Protein AF-A0A972EIT9-F1 (afdb_monomer)

Structure (mmCIF, N/CA/C/O backbone):
data_AF-A0A972EIT9-F1
#
_entry.id   AF-A0A972EIT9-F1
#
loop_
_atom_site.group_PDB
_atom_site.id
_atom_site.type_symbol
_atom_site.label_atom_id
_atom_site.label_alt_id
_atom_site.label_comp_id
_atom_site.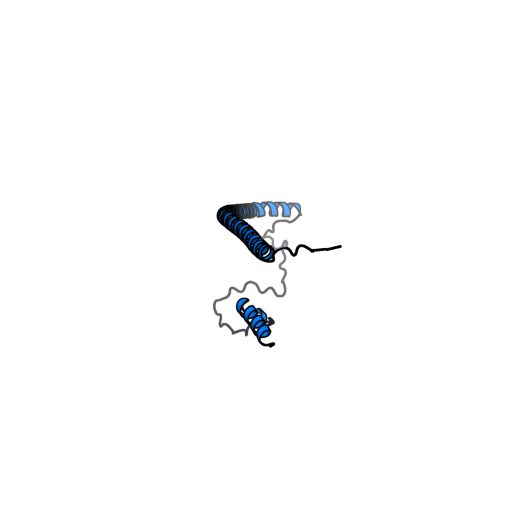label_asym_id
_atom_site.label_entity_id
_atom_site.label_seq_id
_atom_site.pdbx_PDB_ins_code
_atom_site.Cartn_x
_atom_site.Cartn_y
_atom_site.Cartn_z
_atom_site.occupancy
_atom_site.B_iso_or_equiv
_atom_site.auth_seq_id
_atom_site.auth_comp_id
_atom_site.auth_asym_id
_atom_site.auth_atom_id
_atom_site.pdbx_PDB_model_num
ATOM 1 N N . MET A 1 1 ? 28.743 28.754 -81.750 1.00 39.69 1 MET A N 1
ATOM 2 C CA . MET A 1 1 ? 28.745 28.932 -80.282 1.00 39.69 1 MET A CA 1
ATOM 3 C C . MET A 1 1 ? 28.535 27.562 -79.671 1.00 39.69 1 MET A C 1
ATOM 5 O O . MET A 1 1 ? 27.414 27.074 -79.658 1.00 39.69 1 MET A O 1
ATOM 9 N N . GLU A 1 2 ? 29.623 26.888 -79.308 1.00 45.03 2 GLU A N 1
ATOM 10 C CA . GLU A 1 2 ? 29.575 25.500 -78.841 1.00 45.03 2 GLU A CA 1
ATOM 11 C C . GLU A 1 2 ? 29.218 25.462 -77.353 1.00 45.03 2 GLU A C 1
ATOM 13 O O . GLU A 1 2 ? 29.936 26.012 -76.521 1.00 45.03 2 GLU A O 1
ATOM 18 N N . GLN A 1 3 ? 28.096 24.828 -77.013 1.00 56.09 3 GLN A N 1
ATOM 19 C CA . GLN A 1 3 ? 27.722 24.529 -75.633 1.00 56.09 3 GLN A CA 1
ATOM 20 C C . GLN A 1 3 ? 27.955 23.040 -75.375 1.00 56.09 3 GLN A C 1
ATOM 22 O O . GLN A 1 3 ? 27.037 22.225 -75.456 1.00 56.09 3 GLN A O 1
ATOM 27 N N . TYR A 1 4 ? 29.191 22.668 -75.042 1.00 54.62 4 TYR A N 1
ATOM 28 C CA . TYR A 1 4 ? 29.439 21.368 -74.424 1.00 54.62 4 TYR A CA 1
ATOM 29 C C . TYR A 1 4 ? 28.961 21.429 -72.975 1.00 54.62 4 TYR A C 1
ATOM 31 O O . TYR A 1 4 ? 29.676 21.852 -72.067 1.00 54.62 4 TYR A O 1
ATOM 39 N N . ALA A 1 5 ? 27.715 21.018 -72.755 1.00 56.94 5 ALA A N 1
ATOM 40 C CA . ALA A 1 5 ? 27.206 20.748 -71.424 1.00 56.94 5 ALA A CA 1
ATOM 41 C C . ALA A 1 5 ? 27.994 19.563 -70.843 1.00 56.94 5 ALA A C 1
ATOM 43 O O . ALA A 1 5 ? 27.779 18.409 -71.218 1.00 56.94 5 ALA A O 1
ATOM 44 N N . PHE A 1 6 ? 28.942 19.855 -69.948 1.00 51.97 6 PHE A N 1
ATOM 45 C CA . PHE A 1 6 ? 29.727 18.859 -69.224 1.00 51.97 6 PHE A CA 1
ATOM 46 C C . PHE A 1 6 ? 28.798 17.882 -68.492 1.00 51.97 6 PHE A C 1
ATOM 48 O O . PHE A 1 6 ? 28.271 18.149 -67.409 1.00 51.97 6 PHE A O 1
ATOM 55 N N . ARG A 1 7 ? 28.593 16.715 -69.103 1.00 59.22 7 ARG A N 1
ATOM 56 C CA . ARG A 1 7 ? 27.823 15.607 -68.546 1.00 59.22 7 ARG A CA 1
ATOM 57 C C . ARG A 1 7 ? 28.648 15.002 -67.411 1.00 59.22 7 ARG A C 1
ATOM 59 O O . ARG A 1 7 ? 29.583 14.242 -67.640 1.00 59.22 7 ARG A O 1
ATOM 66 N N . GLN A 1 8 ? 28.345 15.396 -66.175 1.00 59.56 8 GLN A N 1
ATOM 67 C CA . GLN A 1 8 ? 29.017 14.884 -64.980 1.00 59.56 8 GLN A CA 1
ATOM 68 C C . GLN A 1 8 ? 28.995 13.347 -64.966 1.00 59.56 8 GLN A C 1
ATOM 70 O O . GLN A 1 8 ? 27.946 12.727 -65.156 1.00 59.56 8 GLN A O 1
ATOM 75 N N . ALA A 1 9 ? 30.162 12.740 -64.744 1.00 68.31 9 ALA A N 1
ATOM 76 C CA . ALA A 1 9 ? 30.352 11.303 -64.864 1.00 68.31 9 ALA A CA 1
ATOM 77 C C . ALA A 1 9 ? 29.437 10.517 -63.888 1.00 68.31 9 ALA A C 1
ATOM 79 O O . ALA A 1 9 ? 29.440 10.790 -62.681 1.00 68.31 9 ALA A O 1
ATOM 80 N N . PRO A 1 10 ? 28.655 9.532 -64.374 1.00 71.12 10 PRO A N 1
ATOM 81 C CA . PRO A 1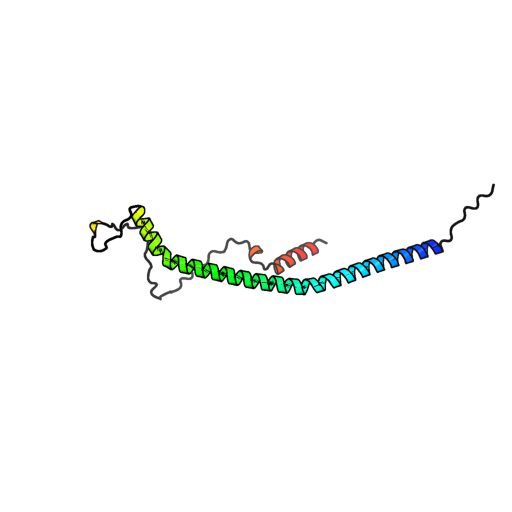 10 ? 27.587 8.880 -63.606 1.00 71.12 10 PRO A CA 1
ATOM 82 C C . PRO A 1 10 ? 28.082 8.083 -62.387 1.00 71.12 10 PRO A C 1
ATOM 84 O O . PRO A 1 10 ? 27.319 7.882 -61.440 1.00 71.12 10 PRO A O 1
ATOM 87 N N . TRP A 1 11 ? 29.361 7.694 -62.355 1.00 74.81 11 TRP A N 1
ATOM 88 C CA . TRP A 1 11 ? 29.966 6.941 -61.249 1.00 74.81 11 TRP A CA 1
ATOM 89 C C . TRP A 1 11 ? 29.956 7.710 -59.915 1.00 74.81 11 TRP A C 1
ATOM 91 O O . TRP A 1 11 ? 29.786 7.110 -58.855 1.00 74.81 11 TRP A O 1
ATOM 101 N N . ARG A 1 12 ? 30.019 9.051 -59.946 1.00 79.19 12 ARG A N 1
ATOM 102 C CA . ARG A 1 12 ? 29.957 9.886 -58.731 1.00 79.19 12 ARG A CA 1
ATOM 103 C C . ARG A 1 12 ? 28.591 9.822 -58.042 1.00 79.19 12 ARG A C 1
ATOM 105 O O . ARG A 1 12 ? 28.520 9.890 -56.816 1.00 79.19 12 ARG A O 1
ATOM 112 N N . LYS A 1 13 ? 27.504 9.663 -58.810 1.00 76.31 13 LYS A N 1
ATOM 113 C CA . LYS A 1 13 ? 26.143 9.538 -58.256 1.00 76.31 13 LYS A CA 1
ATOM 114 C C . LYS A 1 13 ? 25.960 8.216 -57.512 1.00 76.31 13 LYS A C 1
ATOM 116 O O . LYS A 1 13 ? 25.322 8.198 -56.463 1.00 76.31 13 LYS A O 1
ATOM 121 N N . GLN A 1 14 ? 26.546 7.136 -58.027 1.00 79.50 14 GLN A N 1
ATOM 122 C CA . GLN A 1 14 ? 26.507 5.825 -57.378 1.00 79.50 14 GLN A CA 1
ATOM 123 C C . GLN A 1 14 ? 27.315 5.836 -56.073 1.00 79.50 14 GLN A C 1
ATOM 125 O O . GLN A 1 14 ? 26.790 5.444 -55.031 1.00 79.50 14 GLN A O 1
ATOM 130 N N . LEU A 1 15 ? 28.527 6.406 -56.093 1.00 84.00 15 LEU A N 1
ATOM 131 C CA . LEU A 1 15 ? 29.360 6.552 -54.894 1.00 84.00 15 LEU A CA 1
ATOM 132 C C . LEU A 1 15 ? 28.675 7.390 -53.803 1.00 84.00 15 LEU A C 1
ATOM 134 O O . LEU A 1 15 ? 28.659 7.001 -52.637 1.00 84.00 15 LEU A O 1
ATOM 138 N N . LYS A 1 16 ? 28.047 8.515 -54.180 1.00 83.94 16 LYS A N 1
ATOM 139 C CA . LYS A 1 16 ? 27.324 9.382 -53.235 1.00 83.94 16 LYS A CA 1
ATOM 140 C C . LYS A 1 16 ? 26.165 8.646 -52.554 1.00 83.94 16 LYS A C 1
ATOM 142 O O . LYS A 1 16 ? 25.908 8.879 -51.377 1.00 83.94 16 LYS A O 1
ATOM 147 N N . ARG A 1 17 ? 25.483 7.744 -53.269 1.00 86.88 17 ARG A N 1
ATOM 148 C CA . ARG A 1 17 ? 24.374 6.949 -52.721 1.00 86.88 17 ARG A CA 1
ATOM 149 C C . ARG A 1 17 ? 24.857 5.921 -51.700 1.00 86.88 17 ARG A C 1
ATOM 151 O O . ARG A 1 17 ? 24.256 5.817 -50.637 1.00 86.88 17 ARG A O 1
ATOM 158 N N . ILE A 1 18 ? 25.951 5.222 -52.005 1.00 90.56 18 ILE A N 1
ATOM 159 C CA . ILE A 1 18 ? 26.584 4.256 -51.093 1.00 90.56 18 ILE A CA 1
ATOM 160 C C . ILE A 1 18 ? 27.069 4.967 -49.828 1.00 90.56 18 ILE A C 1
ATOM 162 O O . ILE A 1 18 ? 26.782 4.520 -48.722 1.00 90.56 18 ILE A O 1
ATOM 166 N N . MET A 1 19 ? 27.731 6.115 -49.981 1.00 90.62 19 MET A N 1
ATOM 167 C CA . MET A 1 19 ? 28.239 6.882 -48.845 1.00 90.62 19 MET A CA 1
ATOM 168 C C . MET A 1 19 ? 27.107 7.397 -47.949 1.00 90.62 19 MET A C 1
ATOM 170 O O . MET A 1 19 ? 27.192 7.292 -46.730 1.00 90.62 19 MET A O 1
ATOM 174 N N . ASN A 1 20 ? 26.011 7.880 -48.542 1.00 92.50 20 ASN A N 1
ATOM 175 C CA . ASN A 1 20 ? 24.841 8.309 -47.778 1.00 92.50 20 ASN A CA 1
ATOM 176 C C . ASN A 1 20 ? 24.184 7.143 -47.022 1.00 92.50 20 ASN A C 1
ATOM 178 O O . ASN A 1 20 ? 23.815 7.290 -45.861 1.00 92.50 20 ASN A O 1
ATOM 182 N N . PHE A 1 21 ? 24.071 5.974 -47.659 1.00 94.69 21 PHE A N 1
ATOM 183 C CA . PHE A 1 21 ? 23.542 4.775 -47.011 1.00 94.69 21 PHE A CA 1
ATOM 184 C C . PHE A 1 21 ? 24.407 4.342 -45.819 1.00 94.69 21 PHE A C 1
ATOM 186 O O . PHE A 1 21 ? 23.875 4.059 -44.749 1.00 94.69 21 PHE A O 1
ATOM 193 N N . LEU A 1 22 ? 25.734 4.365 -45.976 1.00 94.56 22 LEU A N 1
ATOM 194 C CA . LEU A 1 22 ? 26.674 4.007 -44.913 1.00 94.56 22 LEU A CA 1
ATOM 195 C C . LEU A 1 22 ? 26.567 4.951 -43.704 1.00 94.56 22 LEU A C 1
ATOM 197 O O . LEU A 1 22 ? 26.587 4.495 -42.563 1.00 94.56 22 LEU A O 1
ATOM 201 N N . ILE A 1 23 ? 26.411 6.256 -43.947 1.00 95.69 23 ILE A N 1
ATOM 202 C CA . ILE A 1 23 ? 26.241 7.257 -42.884 1.00 95.69 23 ILE A CA 1
A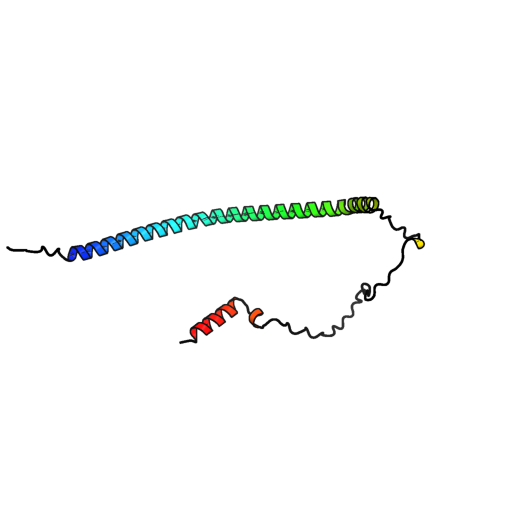TOM 203 C C . ILE A 1 23 ? 24.951 6.998 -42.100 1.00 95.69 23 ILE A C 1
ATOM 205 O O . ILE A 1 23 ? 24.985 6.936 -40.874 1.00 95.69 23 ILE A O 1
ATOM 209 N N . ILE A 1 24 ? 23.827 6.800 -42.796 1.00 96.56 24 ILE A N 1
ATOM 210 C CA . ILE A 1 24 ? 22.531 6.530 -42.156 1.00 96.56 24 ILE A CA 1
ATOM 211 C C . ILE A 1 24 ? 22.603 5.251 -41.316 1.00 96.56 24 ILE A C 1
ATOM 213 O O . ILE A 1 24 ? 22.145 5.236 -40.173 1.00 96.56 24 ILE A O 1
ATOM 217 N N . LEU A 1 25 ? 23.224 4.201 -41.858 1.00 96.56 25 LEU A N 1
ATOM 218 C CA . LEU A 1 25 ? 23.402 2.939 -41.151 1.00 96.56 25 LEU A CA 1
ATOM 219 C C . LEU A 1 25 ? 24.231 3.128 -39.873 1.00 96.56 25 LEU A C 1
ATOM 221 O O . LEU A 1 25 ? 23.809 2.687 -38.807 1.00 96.56 25 LEU A O 1
ATOM 225 N N . SER A 1 26 ? 25.357 3.839 -39.961 1.00 95.94 26 SER A N 1
ATOM 226 C CA . SER A 1 26 ? 26.226 4.115 -38.811 1.00 95.94 26 SER A CA 1
ATOM 227 C C . SER A 1 26 ? 25.506 4.912 -37.716 1.00 95.94 26 SER A C 1
ATOM 229 O O . SER A 1 26 ? 25.564 4.550 -36.542 1.00 95.94 26 SER A O 1
ATOM 231 N N . ILE A 1 27 ? 24.737 5.939 -38.097 1.00 96.94 27 ILE A N 1
ATOM 232 C CA . ILE A 1 27 ? 23.927 6.725 -37.154 1.00 96.94 27 ILE A CA 1
ATOM 233 C C . ILE A 1 27 ? 22.881 5.835 -36.471 1.00 96.94 27 ILE A C 1
ATOM 235 O O . ILE A 1 27 ? 22.753 5.874 -35.249 1.00 96.94 27 ILE A O 1
ATOM 239 N N . SER A 1 28 ? 22.167 4.995 -37.230 1.00 95.56 28 SER A N 1
ATOM 240 C CA . SER A 1 28 ? 21.170 4.078 -36.660 1.00 95.56 28 SER A CA 1
ATOM 241 C C . SER A 1 28 ? 21.788 3.073 -35.684 1.00 95.56 28 SER A C 1
ATOM 243 O O . SER A 1 28 ? 21.246 2.867 -34.602 1.00 95.56 28 SER A O 1
ATOM 245 N N . ALA A 1 29 ? 22.963 2.525 -36.010 1.00 94.69 29 ALA A N 1
ATOM 246 C CA . ALA A 1 29 ? 23.699 1.622 -35.134 1.00 94.69 29 ALA A CA 1
ATOM 247 C C . ALA A 1 29 ? 24.143 2.323 -33.841 1.00 94.69 29 ALA A C 1
ATOM 249 O O . ALA A 1 29 ? 24.003 1.750 -32.762 1.00 94.69 29 ALA A O 1
ATOM 250 N N . GLY A 1 30 ? 24.607 3.574 -33.928 1.00 95.31 30 GLY A N 1
ATOM 251 C CA . GLY A 1 30 ? 24.936 4.391 -32.758 1.00 95.31 30 GLY A CA 1
ATOM 252 C C . GLY A 1 30 ? 23.727 4.629 -31.851 1.00 95.31 30 GLY A C 1
ATOM 253 O O . GLY A 1 30 ? 23.825 4.451 -30.638 1.00 95.31 30 GLY A O 1
ATOM 254 N N . ILE A 1 31 ? 22.567 4.952 -32.432 1.00 93.88 31 ILE A N 1
ATOM 255 C CA . ILE A 1 31 ? 21.311 5.126 -31.686 1.00 93.88 31 ILE A CA 1
ATOM 256 C C . ILE A 1 31 ? 20.891 3.810 -31.017 1.00 93.88 31 ILE A C 1
ATOM 258 O O . ILE A 1 31 ? 20.516 3.818 -29.846 1.00 93.88 31 ILE A O 1
ATOM 262 N N . SER A 1 32 ? 20.988 2.675 -31.716 1.00 92.44 32 S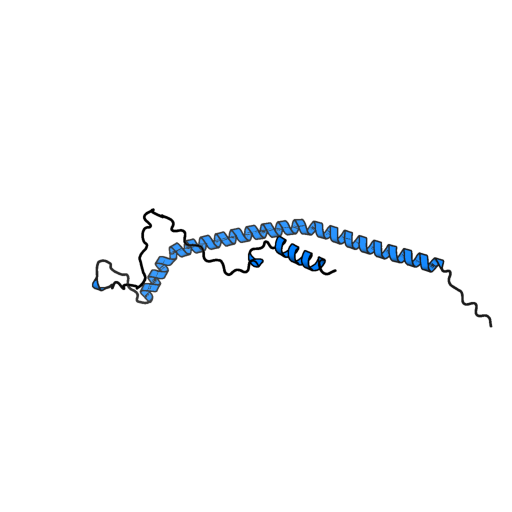ER A N 1
ATOM 263 C CA . SER A 1 32 ? 20.684 1.357 -31.145 1.00 92.44 32 SER A CA 1
ATOM 264 C C . SER A 1 32 ? 21.622 0.978 -30.000 1.00 92.44 32 SER A C 1
ATOM 266 O O . SER A 1 32 ? 21.147 0.485 -28.979 1.00 92.44 32 SER A O 1
ATOM 268 N N . LEU A 1 33 ? 22.929 1.230 -30.131 1.00 88.62 33 LEU A N 1
ATOM 269 C CA . LEU A 1 33 ? 23.900 0.986 -29.058 1.00 88.62 33 LEU A CA 1
ATOM 270 C C . LEU A 1 33 ? 23.600 1.840 -27.828 1.00 88.62 33 LEU A C 1
ATOM 272 O O . LEU A 1 33 ? 23.623 1.337 -26.707 1.00 88.62 33 LEU A O 1
ATOM 276 N N . LEU A 1 34 ? 23.284 3.118 -28.043 1.00 87.19 34 LEU A N 1
ATOM 277 C CA . LEU A 1 34 ? 22.915 4.029 -26.970 1.00 87.19 34 LEU A CA 1
ATOM 278 C C . LEU A 1 34 ? 21.649 3.533 -26.263 1.00 87.19 34 LEU A C 1
ATOM 280 O O . LEU A 1 34 ? 21.629 3.410 -25.044 1.00 87.19 34 LEU A O 1
ATOM 284 N N . TYR A 1 35 ? 20.617 3.166 -27.024 1.00 86.12 35 TYR A N 1
ATOM 285 C CA . TYR A 1 35 ? 19.368 2.644 -26.473 1.00 86.12 35 TYR A CA 1
ATOM 286 C C . TYR A 1 35 ? 19.582 1.364 -25.653 1.00 86.12 35 TYR A C 1
ATOM 288 O O . TYR A 1 35 ? 19.026 1.224 -24.565 1.00 86.12 35 TYR A O 1
ATOM 296 N N . LEU A 1 36 ? 20.435 0.455 -26.135 1.00 79.75 36 LEU A N 1
ATOM 297 C CA . LEU A 1 36 ? 20.801 -0.767 -25.421 1.00 79.75 36 LEU A CA 1
ATOM 298 C C . LEU A 1 36 ? 21.551 -0.463 -24.113 1.00 79.75 36 LEU A C 1
ATOM 300 O O . LEU A 1 36 ? 21.262 -1.079 -23.088 1.00 79.75 36 LEU A O 1
ATOM 304 N N . TYR A 1 37 ? 22.459 0.517 -24.130 1.00 78.81 37 TYR A N 1
ATOM 305 C CA . TYR A 1 37 ? 23.188 0.967 -22.943 1.00 78.81 37 TYR A CA 1
ATOM 306 C C . TYR A 1 37 ? 22.250 1.565 -21.881 1.00 78.81 37 TYR A C 1
ATOM 308 O O . TYR A 1 37 ? 22.288 1.155 -20.721 1.00 78.81 37 TYR A O 1
ATOM 316 N N . TYR A 1 38 ? 21.335 2.458 -22.276 1.00 73.88 38 TYR A N 1
ATOM 317 C CA . TYR A 1 38 ? 20.330 3.016 -21.361 1.00 73.88 38 TYR A CA 1
ATOM 318 C C . TYR A 1 38 ? 19.360 1.948 -20.832 1.00 73.88 38 TYR A C 1
ATOM 320 O O . TYR A 1 38 ? 18.991 1.982 -19.658 1.00 73.88 38 TYR A O 1
ATOM 328 N N . SER A 1 39 ? 18.975 0.972 -21.663 1.00 70.94 39 SER A N 1
ATOM 329 C CA . SER A 1 39 ? 18.084 -0.122 -21.254 1.00 70.94 39 SER A CA 1
ATOM 330 C C . SER A 1 39 ? 18.692 -1.000 -20.158 1.00 70.94 39 SER A C 1
ATOM 332 O O . SER A 1 39 ? 17.955 -1.508 -19.312 1.00 70.94 39 SER A O 1
ATOM 334 N N . ALA A 1 40 ? 20.015 -1.184 -20.148 1.00 61.12 40 ALA A N 1
ATOM 335 C CA . ALA A 1 40 ? 20.684 -1.958 -19.106 1.00 61.12 40 ALA A CA 1
ATOM 336 C C . ALA A 1 40 ? 20.619 -1.236 -17.748 1.00 61.12 40 ALA A C 1
ATOM 338 O O . ALA A 1 40 ? 20.258 -1.844 -16.743 1.00 61.12 40 ALA A O 1
ATOM 339 N N . GLN A 1 41 ? 20.854 0.079 -17.728 1.00 59.34 41 GLN A N 1
ATOM 340 C CA . GLN A 1 41 ? 20.908 0.861 -16.488 1.00 59.34 41 GLN A CA 1
ATOM 341 C C . GLN A 1 41 ? 19.529 1.105 -15.845 1.00 59.34 41 GLN A C 1
ATOM 343 O O . GLN A 1 41 ? 19.422 1.299 -14.634 1.00 59.34 41 GLN A O 1
ATOM 348 N N . MET A 1 42 ? 18.448 1.033 -16.628 1.00 58.50 42 MET A N 1
ATOM 349 C CA . MET A 1 42 ? 17.075 1.130 -16.113 1.00 58.50 42 MET A CA 1
ATOM 350 C C . MET A 1 42 ? 16.637 -0.099 -15.300 1.00 58.50 42 MET A C 1
ATOM 352 O O . MET A 1 42 ? 15.705 0.007 -14.502 1.00 58.50 42 MET A O 1
ATOM 356 N N . THR A 1 43 ? 17.289 -1.253 -15.471 1.00 59.66 43 THR A N 1
ATOM 357 C CA . THR A 1 43 ? 16.886 -2.499 -14.794 1.00 59.66 43 THR A CA 1
ATOM 358 C C . THR A 1 43 ? 17.238 -2.471 -13.304 1.00 59.66 43 THR A C 1
ATOM 360 O O . THR A 1 43 ? 16.385 -2.791 -12.474 1.00 59.66 43 THR A O 1
ATOM 363 N N . ASP A 1 44 ? 18.426 -1.977 -12.951 1.00 60.97 44 ASP A N 1
ATOM 364 C CA . ASP A 1 44 ? 18.865 -1.874 -11.551 1.00 60.97 44 ASP A CA 1
ATOM 365 C C . ASP A 1 44 ? 18.086 -0.799 -10.785 1.00 60.97 44 ASP A C 1
ATOM 367 O O . ASP A 1 44 ? 17.684 -0.995 -9.636 1.00 60.97 44 ASP A O 1
ATOM 371 N N . MET A 1 45 ? 17.789 0.320 -11.449 1.00 62.25 45 MET A N 1
ATOM 372 C CA . MET A 1 45 ? 17.016 1.408 -10.850 1.00 62.25 45 MET A CA 1
ATOM 373 C C . MET A 1 45 ? 15.554 0.999 -10.605 1.00 62.25 45 MET A C 1
ATOM 375 O O . MET A 1 45 ? 14.947 1.407 -9.616 1.00 62.25 45 MET A O 1
ATOM 379 N N . LYS A 1 46 ? 14.992 0.129 -11.454 1.00 64.19 46 LYS A N 1
ATOM 380 C CA . LYS A 1 46 ? 13.636 -0.408 -11.280 1.00 64.19 46 LYS A CA 1
ATOM 381 C C . LYS A 1 46 ? 13.527 -1.350 -10.077 1.00 64.19 46 LYS A C 1
ATOM 383 O O . LYS A 1 46 ? 12.515 -1.299 -9.383 1.00 64.19 46 LYS A O 1
ATOM 388 N N . LEU A 1 47 ? 14.548 -2.168 -9.810 1.00 73.12 47 LEU A N 1
ATOM 389 C CA . LEU A 1 47 ? 14.569 -3.058 -8.643 1.00 73.12 47 LEU A CA 1
ATOM 390 C C . LEU A 1 47 ? 14.599 -2.272 -7.328 1.00 73.12 47 LEU A C 1
ATOM 392 O O . LEU A 1 47 ? 13.822 -2.565 -6.425 1.00 73.12 47 LEU A O 1
ATOM 396 N N . GLN A 1 48 ? 15.419 -1.222 -7.248 1.00 70.50 48 GLN A N 1
ATOM 397 C CA . GLN A 1 48 ? 15.488 -0.370 -6.054 1.00 70.50 48 GLN A CA 1
ATOM 398 C C . GLN A 1 48 ? 14.166 0.366 -5.789 1.00 70.50 48 GLN A C 1
ATOM 400 O O . GLN A 1 48 ? 13.718 0.449 -4.648 1.00 70.50 48 GLN A O 1
ATOM 405 N N . ILE A 1 49 ? 13.498 0.849 -6.843 1.00 72.00 49 ILE A N 1
ATOM 406 C CA . ILE A 1 49 ? 12.180 1.492 -6.722 1.00 72.00 49 ILE A CA 1
ATOM 407 C C . ILE A 1 49 ? 11.113 0.498 -6.242 1.00 72.00 49 ILE A C 1
ATOM 409 O O . ILE A 1 49 ? 10.234 0.883 -5.470 1.00 72.00 49 ILE A O 1
ATOM 413 N N . GLN A 1 50 ? 11.178 -0.760 -6.693 1.00 69.75 50 GLN A N 1
ATOM 414 C CA . GLN A 1 50 ? 10.258 -1.812 -6.254 1.00 69.75 50 GLN A CA 1
ATOM 415 C C . GLN A 1 50 ? 10.463 -2.164 -4.782 1.00 69.75 50 GLN A C 1
ATOM 417 O O . GLN A 1 50 ? 9.484 -2.193 -4.045 1.00 69.75 50 GLN A O 1
ATOM 422 N N . MET A 1 51 ? 11.712 -2.343 -4.343 1.00 76.38 51 MET A N 1
ATOM 423 C CA . MET A 1 51 ? 12.030 -2.589 -2.930 1.00 76.38 51 MET A CA 1
ATOM 424 C C . MET A 1 51 ? 11.513 -1.453 -2.040 1.00 76.38 51 MET A C 1
ATOM 426 O O . MET A 1 51 ? 10.796 -1.699 -1.078 1.00 76.38 51 MET A O 1
ATOM 430 N N . LEU A 1 52 ? 11.755 -0.197 -2.432 1.00 80.19 52 LEU A N 1
ATOM 431 C CA . LEU A 1 52 ? 11.282 0.961 -1.671 1.00 80.19 52 LEU A CA 1
ATOM 432 C C . LEU A 1 52 ? 9.742 1.069 -1.627 1.00 80.19 52 LEU A C 1
ATOM 434 O O . LEU A 1 52 ? 9.180 1.580 -0.658 1.00 80.19 52 LEU A O 1
ATOM 438 N N . HIS A 1 53 ? 9.042 0.609 -2.671 1.00 79.75 53 HIS A N 1
ATOM 439 C CA . HIS A 1 53 ? 7.576 0.535 -2.671 1.00 79.75 53 HIS A CA 1
ATOM 440 C C . HIS A 1 53 ? 7.044 -0.561 -1.745 1.00 79.75 53 HIS A C 1
ATOM 442 O O . HIS A 1 53 ? 6.032 -0.334 -1.081 1.00 79.75 53 HIS A O 1
ATOM 448 N N . GLU A 1 54 ? 7.707 -1.717 -1.702 1.00 82.62 54 GLU A N 1
ATOM 449 C CA . GLU A 1 54 ? 7.352 -2.824 -0.811 1.00 82.62 54 GLU A CA 1
ATOM 450 C C . GLU A 1 54 ? 7.473 -2.382 0.656 1.00 82.62 54 GLU A C 1
ATOM 452 O O . GLU A 1 54 ? 6.493 -2.454 1.399 1.00 82.62 54 GLU A O 1
ATOM 457 N N . ASP A 1 55 ? 8.608 -1.776 1.023 1.00 83.19 55 ASP A N 1
ATOM 458 C CA . ASP A 1 55 ? 8.865 -1.258 2.374 1.00 83.19 55 ASP A CA 1
ATOM 459 C C . ASP A 1 55 ? 7.818 -0.211 2.789 1.00 83.19 55 ASP A C 1
ATOM 461 O O . ASP A 1 55 ? 7.278 -0.224 3.900 1.00 83.19 55 ASP A O 1
ATOM 465 N N . ARG A 1 56 ? 7.472 0.703 1.869 1.00 81.00 56 ARG A N 1
ATOM 466 C CA . ARG A 1 56 ? 6.431 1.713 2.107 1.00 81.00 56 ARG A CA 1
ATOM 467 C C . ARG A 1 56 ? 5.069 1.067 2.358 1.00 81.00 56 ARG A C 1
ATOM 469 O O . ARG A 1 56 ? 4.327 1.524 3.234 1.00 81.00 56 ARG A O 1
ATOM 476 N N . ASN A 1 57 ? 4.714 0.052 1.576 1.00 83.94 57 ASN A N 1
ATOM 477 C CA . ASN A 1 57 ? 3.442 -0.645 1.721 1.00 83.94 57 ASN A CA 1
ATOM 478 C C . ASN A 1 57 ? 3.376 -1.409 3.047 1.00 83.94 57 ASN A C 1
ATOM 480 O O . ASN A 1 57 ? 2.354 -1.332 3.733 1.00 83.94 57 ASN A O 1
ATOM 484 N N . GLU A 1 58 ? 4.457 -2.081 3.446 1.00 90.75 58 GLU A N 1
ATOM 485 C CA . GLU A 1 58 ? 4.540 -2.781 4.729 1.00 90.75 58 GLU A CA 1
ATOM 486 C C . GLU A 1 58 ? 4.362 -1.820 5.910 1.00 90.75 58 GLU A C 1
ATOM 488 O O . GLU A 1 58 ? 3.542 -2.068 6.804 1.00 90.75 58 GLU A O 1
ATOM 493 N N . LEU A 1 59 ? 5.057 -0.681 5.886 1.00 83.44 59 LEU A N 1
ATOM 494 C CA . LEU A 1 59 ? 4.951 0.323 6.940 1.00 83.44 59 LEU A CA 1
ATOM 495 C C . LEU A 1 59 ? 3.544 0.935 7.003 1.00 83.44 59 LEU A C 1
ATOM 497 O O . LEU A 1 59 ? 2.982 1.098 8.085 1.00 83.44 59 LEU A O 1
ATOM 501 N N . THR A 1 60 ? 2.937 1.217 5.847 1.00 87.38 60 THR A N 1
ATOM 502 C CA . THR A 1 60 ? 1.564 1.748 5.769 1.00 87.38 60 THR A CA 1
ATOM 503 C C . THR A 1 60 ? 0.554 0.761 6.350 1.00 87.38 60 THR A C 1
ATOM 505 O O . THR A 1 60 ? -0.321 1.154 7.122 1.00 87.38 60 THR A O 1
ATOM 508 N N . ARG A 1 61 ? 0.693 -0.529 6.022 1.00 84.31 61 ARG A N 1
ATOM 509 C CA . ARG A 1 61 ? -0.161 -1.591 6.566 1.00 84.31 61 ARG A CA 1
ATOM 510 C C . ARG A 1 61 ? -0.018 -1.696 8.081 1.00 84.31 61 ARG A C 1
ATOM 512 O O . ARG A 1 61 ? -1.014 -1.769 8.788 1.00 84.31 61 ARG A O 1
ATOM 519 N N . THR A 1 62 ? 1.213 -1.621 8.572 1.00 89.25 62 THR A N 1
ATOM 520 C CA . THR A 1 62 ? 1.517 -1.665 10.004 1.00 89.25 62 THR A CA 1
ATOM 521 C C . THR A 1 62 ? 0.881 -0.489 10.754 1.00 89.25 62 THR A C 1
ATOM 523 O O . THR A 1 62 ? 0.254 -0.687 11.791 1.00 89.25 62 THR A O 1
ATOM 526 N N . ILE A 1 63 ? 0.959 0.732 10.209 1.00 90.06 63 ILE A N 1
ATOM 527 C CA . ILE A 1 63 ? 0.286 1.912 10.778 1.00 90.06 63 ILE A CA 1
ATOM 528 C C . ILE A 1 63 ? -1.232 1.708 10.822 1.00 90.06 63 ILE A C 1
ATOM 530 O O . ILE A 1 63 ? -1.852 1.997 11.843 1.00 90.06 63 ILE A O 1
ATOM 534 N N . ALA A 1 64 ? -1.832 1.193 9.746 1.00 85.44 64 ALA A N 1
ATOM 535 C CA . ALA A 1 64 ? -3.268 0.929 9.703 1.00 85.44 64 ALA A CA 1
ATOM 536 C C . ALA A 1 64 ? -3.700 -0.107 10.758 1.00 85.44 64 ALA A C 1
ATOM 538 O O . ALA A 1 64 ? -4.725 0.082 11.416 1.00 85.44 64 ALA A O 1
ATOM 539 N N . ASP A 1 65 ? -2.899 -1.151 10.977 1.00 89.38 65 ASP A N 1
ATOM 540 C CA . ASP A 1 65 ? -3.141 -2.146 12.024 1.00 89.38 65 ASP A CA 1
ATOM 541 C C . ASP A 1 65 ? -3.063 -1.522 13.425 1.00 89.38 65 ASP A C 1
ATOM 543 O O . ASP A 1 65 ? -3.944 -1.762 14.253 1.00 89.38 65 ASP A O 1
ATOM 547 N N . TYR A 1 66 ? -2.054 -0.685 13.696 1.00 85.38 66 TYR A N 1
ATOM 548 C CA . TYR A 1 66 ? -1.938 0.022 14.976 1.00 85.38 66 TYR A CA 1
ATOM 549 C C . TYR A 1 66 ? -3.108 0.977 15.212 1.00 85.38 66 TYR A C 1
ATOM 551 O O . TYR A 1 66 ? -3.737 0.909 16.263 1.00 85.38 66 TYR A O 1
ATOM 559 N N . VAL A 1 67 ? -3.462 1.805 14.226 1.00 84.19 67 VAL A N 1
ATOM 560 C CA . VAL A 1 67 ? -4.617 2.715 14.312 1.00 84.19 67 VAL A CA 1
ATOM 561 C C . VAL A 1 67 ? -5.909 1.941 14.564 1.00 84.19 67 VAL A C 1
ATOM 563 O O . VAL A 1 67 ? -6.732 2.362 15.374 1.00 84.19 67 VAL A O 1
ATOM 566 N N . THR A 1 68 ? -6.082 0.787 13.919 1.00 84.38 68 THR A N 1
ATOM 567 C CA . THR A 1 68 ? -7.252 -0.071 14.137 1.00 84.38 68 THR A CA 1
ATOM 568 C C . THR A 1 68 ? -7.287 -0.614 15.565 1.00 84.38 68 THR A C 1
ATOM 570 O O . THR A 1 68 ? -8.335 -0.579 16.206 1.00 84.38 68 THR A O 1
ATOM 573 N N . ARG A 1 69 ? -6.148 -1.075 16.099 1.00 80.94 69 ARG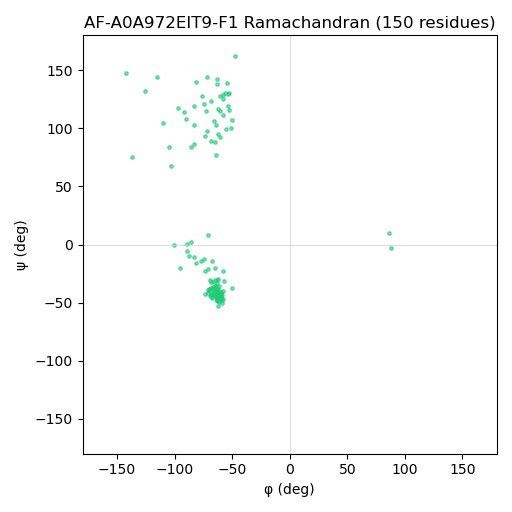 A N 1
ATOM 574 C CA . ARG A 1 69 ? -6.047 -1.576 17.481 1.00 80.94 69 ARG A CA 1
ATOM 575 C C . ARG A 1 69 ? -6.335 -0.487 18.512 1.00 80.94 69 ARG A C 1
ATOM 577 O O . ARG A 1 69 ? -7.131 -0.716 19.417 1.00 80.94 69 ARG A O 1
ATOM 584 N N . GLU A 1 70 ? -5.748 0.693 18.339 1.00 81.06 70 GLU A N 1
ATOM 585 C CA . GLU A 1 70 ? -6.016 1.872 19.174 1.00 81.06 70 GLU A CA 1
ATOM 586 C C . GLU A 1 70 ? -7.493 2.287 19.101 1.00 81.06 70 GLU A C 1
ATOM 588 O O . GLU A 1 70 ? -8.129 2.573 20.118 1.00 81.06 70 GLU A O 1
ATOM 593 N N . GLY A 1 71 ? -8.067 2.254 17.895 1.00 79.94 71 GLY A N 1
ATOM 594 C CA . GLY A 1 71 ? -9.481 2.510 17.651 1.00 79.94 71 GLY A CA 1
ATOM 595 C C . GLY A 1 71 ? -10.387 1.531 18.391 1.00 79.94 71 GLY A C 1
ATOM 596 O O . GLY A 1 71 ? -11.326 1.967 19.044 1.00 79.94 71 GLY A O 1
ATOM 597 N N . ILE A 1 72 ? -10.094 0.229 18.369 1.00 74.88 72 ILE A N 1
ATOM 598 C CA . ILE A 1 72 ? -10.864 -0.774 19.123 1.00 74.88 72 ILE A CA 1
ATOM 599 C C . ILE A 1 72 ? -10.815 -0.469 20.624 1.00 74.88 72 ILE A C 1
ATOM 601 O O . ILE A 1 72 ? -11.867 -0.411 21.257 1.00 74.88 72 ILE A O 1
ATOM 605 N N . LEU A 1 73 ? -9.626 -0.202 21.176 1.00 79.69 73 LEU A N 1
ATOM 606 C CA . LEU A 1 73 ? -9.448 0.073 22.607 1.00 79.69 73 LEU A CA 1
ATOM 607 C C . LEU A 1 73 ? -10.152 1.361 23.063 1.00 79.69 73 LEU A C 1
ATOM 609 O O . LEU A 1 73 ? -10.695 1.412 24.163 1.00 79.69 73 LEU A O 1
ATOM 613 N N . THR A 1 74 ? -10.176 2.387 22.211 1.00 84.62 74 THR A N 1
ATOM 614 C CA . THR A 1 74 ? -10.710 3.717 22.554 1.00 84.62 74 THR A CA 1
ATOM 615 C C . THR A 1 74 ? -12.174 3.900 22.137 1.00 84.62 74 THR A C 1
ATOM 617 O O . THR A 1 74 ? -12.878 4.761 22.661 1.00 84.62 74 THR A O 1
ATOM 620 N N . SER A 1 75 ? -12.667 3.095 21.193 1.00 80.69 75 SER A N 1
ATOM 621 C CA . SER A 1 75 ? -14.018 3.237 20.636 1.00 80.69 75 SER A CA 1
ATOM 622 C C . SER A 1 75 ? -15.104 3.110 21.694 1.00 80.69 75 SER A C 1
ATOM 624 O O . SER A 1 75 ? -16.050 3.890 21.663 1.00 80.69 75 SER A O 1
ATOM 626 N N . PHE A 1 76 ? -14.959 2.179 22.642 1.00 83.75 76 PHE A N 1
ATOM 627 C CA . PHE A 1 76 ? -15.950 1.965 23.692 1.00 83.75 76 PHE A CA 1
ATOM 628 C C . PHE A 1 76 ? -16.115 3.209 24.569 1.00 83.75 76 PHE A C 1
ATOM 630 O O . PHE A 1 76 ? -17.221 3.730 24.676 1.00 83.75 76 PHE A O 1
ATOM 637 N N . SER A 1 77 ? -15.018 3.738 25.118 1.00 84.56 77 SER A N 1
ATOM 638 C CA . SER A 1 77 ? -15.062 4.912 25.997 1.00 84.56 77 SER A CA 1
ATOM 639 C C . SER A 1 77 ? -15.526 6.170 25.261 1.00 84.56 77 SER A C 1
ATOM 641 O O . SER A 1 77 ? -16.321 6.945 25.792 1.00 84.56 77 SER A O 1
ATOM 643 N N . TYR A 1 78 ? -15.091 6.359 24.011 1.00 85.38 78 TYR A N 1
ATOM 644 C CA . TYR A 1 78 ? -15.529 7.488 23.191 1.00 85.38 78 TYR A CA 1
ATOM 645 C C . TYR A 1 78 ? -17.020 7.403 22.829 1.00 85.38 78 TYR A C 1
ATOM 647 O O . TYR A 1 78 ? -17.733 8.408 22.888 1.00 85.38 78 TYR A O 1
ATOM 655 N N . LEU A 1 79 ? -17.513 6.214 22.466 1.00 86.00 79 LEU A N 1
ATOM 656 C CA . LEU A 1 79 ? -18.926 5.996 22.154 1.00 86.00 79 LEU A CA 1
ATOM 657 C C . LEU A 1 79 ? -19.805 6.128 23.392 1.00 86.00 79 LEU A C 1
ATOM 659 O O . LEU A 1 79 ? -20.856 6.753 23.298 1.00 86.00 79 LEU A O 1
ATOM 663 N N . GLU A 1 80 ? -19.374 5.599 24.534 1.00 86.12 80 GLU A N 1
ATOM 664 C CA . GLU A 1 80 ? -20.067 5.750 25.814 1.00 86.12 80 GLU A CA 1
ATOM 665 C C . GLU A 1 80 ? -20.194 7.230 26.189 1.00 86.12 80 GLU A C 1
ATOM 667 O O . GLU A 1 80 ? -21.299 7.725 26.414 1.00 86.12 80 GLU A O 1
ATOM 672 N N . GLN A 1 81 ? -19.088 7.981 26.148 1.00 87.88 81 GLN A N 1
ATOM 673 C CA . GLN A 1 81 ? -19.102 9.414 26.438 1.00 87.88 81 GLN A CA 1
ATOM 674 C C . GLN A 1 81 ? -20.023 10.182 25.480 1.00 87.88 81 GLN A C 1
ATOM 676 O O . GLN A 1 81 ? -20.801 11.036 25.911 1.00 87.88 81 GLN A O 1
ATOM 681 N N . LYS A 1 82 ? -19.966 9.873 24.179 1.00 88.19 82 LYS A N 1
ATOM 682 C CA . LYS A 1 82 ? -20.828 10.502 23.174 1.00 88.19 82 LYS A CA 1
ATOM 683 C C . LYS A 1 82 ? -22.299 10.149 23.392 1.00 88.19 82 LYS A C 1
ATOM 685 O O . LYS A 1 82 ? -23.152 11.028 23.292 1.00 88.19 82 LYS A O 1
ATOM 690 N N . ALA A 1 83 ? -22.608 8.893 23.703 1.00 89.19 83 ALA A N 1
ATOM 691 C CA . ALA A 1 83 ? -23.965 8.441 23.978 1.00 89.19 83 ALA A CA 1
ATOM 692 C C . ALA A 1 83 ? -24.562 9.225 25.157 1.00 89.19 83 ALA A C 1
ATOM 694 O O . ALA A 1 83 ? -25.633 9.817 25.016 1.00 89.19 83 ALA A O 1
ATOM 695 N N . LEU A 1 84 ? -23.811 9.356 26.253 1.00 89.88 84 LEU A N 1
ATOM 696 C CA . LEU A 1 84 ? -24.218 10.135 27.425 1.00 89.88 84 LEU A CA 1
ATOM 697 C C . LEU A 1 84 ? -24.437 11.621 27.096 1.00 89.88 84 LEU A C 1
ATOM 699 O O . LEU A 1 84 ? -25.443 12.201 27.500 1.00 89.88 84 LEU A O 1
ATOM 703 N N . GLN A 1 85 ? -23.547 12.241 26.312 1.00 91.19 85 GLN A N 1
ATOM 704 C CA . GLN A 1 85 ? -23.706 13.638 25.871 1.00 91.19 85 GLN A CA 1
ATOM 705 C C . GLN A 1 85 ? -24.939 13.857 24.989 1.00 91.19 85 GLN A C 1
ATOM 707 O O . GLN A 1 85 ? -25.520 14.940 24.996 1.00 91.19 85 GLN A O 1
ATOM 712 N N . THR A 1 86 ? -25.337 12.840 24.226 1.00 91.31 86 THR A N 1
ATOM 713 C CA . THR A 1 86 ? -26.509 12.905 23.341 1.00 91.31 86 THR A CA 1
ATOM 714 C C . THR A 1 86 ? -27.807 12.548 24.082 1.00 91.31 86 THR A C 1
ATOM 716 O O . THR A 1 86 ? -28.876 12.533 23.479 1.00 91.31 86 THR A O 1
ATOM 719 N N . GLY A 1 87 ? -27.733 12.281 25.392 1.00 88.50 87 GLY A N 1
ATOM 720 C CA . GLY A 1 87 ? -28.884 11.968 26.239 1.00 88.50 87 GLY A CA 1
ATOM 721 C C . GLY A 1 87 ? -29.290 10.494 26.246 1.00 88.50 87 GLY A C 1
ATOM 722 O O . GLY A 1 87 ? -30.338 10.166 26.796 1.00 88.50 87 GLY A O 1
ATOM 723 N N . TYR A 1 88 ? -28.485 9.598 25.666 1.00 86.56 88 TYR A N 1
ATOM 724 C CA . TYR A 1 88 ? -28.694 8.161 25.833 1.00 86.56 88 TYR A CA 1
ATOM 725 C C . TYR A 1 88 ? -28.320 7.743 27.256 1.00 86.56 88 TYR A C 1
ATOM 727 O O . TYR A 1 88 ? -27.357 8.248 27.834 1.00 86.56 88 TYR A O 1
ATOM 735 N N . GLN A 1 89 ? -29.069 6.790 27.803 1.00 83.19 89 GLN A N 1
ATOM 736 C CA . GLN A 1 89 ? -28.809 6.204 29.113 1.00 83.19 89 GLN A CA 1
ATOM 737 C C . GLN A 1 89 ? -28.462 4.718 28.967 1.00 83.19 89 GLN A C 1
ATOM 739 O O . GLN A 1 89 ? -29.008 4.051 28.083 1.00 83.19 89 GLN A O 1
ATOM 744 N N . PRO A 1 90 ? -27.547 4.192 29.799 1.00 81.75 90 PRO A N 1
ATOM 745 C CA . PRO A 1 90 ? -27.268 2.764 29.834 1.00 81.75 90 PRO A CA 1
ATOM 746 C C . PRO A 1 90 ? -28.520 1.996 30.272 1.00 81.75 90 PRO A C 1
ATOM 748 O O . PRO A 1 90 ? -29.232 2.417 31.182 1.00 81.75 90 PRO A O 1
ATOM 751 N N . ILE A 1 91 ? -28.785 0.872 29.608 1.00 83.38 91 ILE A N 1
ATOM 752 C CA . ILE A 1 91 ? -29.928 0.008 29.916 1.00 83.38 91 ILE A CA 1
ATOM 753 C C . ILE A 1 91 ? -29.614 -0.786 31.187 1.00 83.38 91 ILE A C 1
ATOM 755 O O . ILE A 1 91 ? -28.583 -1.454 31.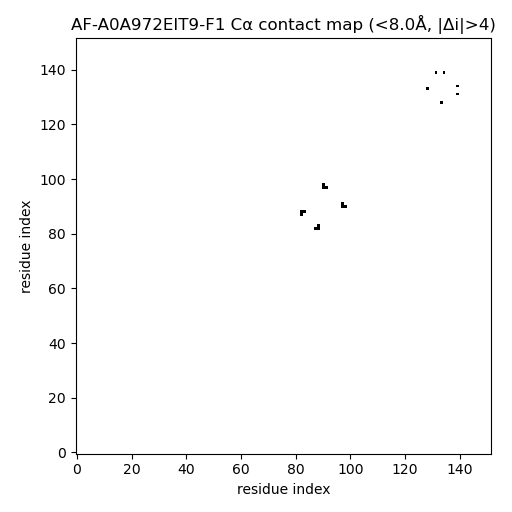270 1.00 83.38 91 ILE A O 1
ATOM 759 N N . ASP A 1 92 ? -30.522 -0.734 32.155 1.00 82.38 92 ASP A N 1
ATOM 760 C CA . ASP A 1 92 ? -30.549 -1.619 33.317 1.00 82.38 92 ASP A CA 1
ATOM 761 C C . ASP A 1 92 ? -31.398 -2.868 33.021 1.00 82.38 92 ASP A C 1
ATOM 763 O O . ASP A 1 92 ? -32.623 -2.818 32.947 1.00 82.38 92 ASP A O 1
ATOM 767 N N . TYR A 1 93 ? -30.744 -4.016 32.863 1.00 79.44 93 TYR A N 1
ATOM 768 C CA . TYR A 1 93 ? -31.422 -5.277 32.550 1.00 79.44 93 TYR A CA 1
ATOM 769 C C . TYR A 1 93 ? -32.309 -5.809 33.687 1.00 79.44 93 TYR A C 1
ATOM 771 O O . TYR A 1 93 ? -33.115 -6.703 33.441 1.00 79.44 93 TYR A O 1
ATOM 779 N N . TYR A 1 94 ? -32.180 -5.282 34.910 1.00 80.56 94 TYR A N 1
ATOM 780 C CA . TYR A 1 94 ? -33.015 -5.670 36.053 1.00 80.56 94 TYR A CA 1
ATOM 781 C C . TYR A 1 94 ? -34.315 -4.871 36.147 1.00 80.56 94 TYR A C 1
ATOM 783 O O . TYR A 1 94 ? -35.189 -5.215 36.942 1.00 80.56 94 TYR A O 1
ATOM 791 N N . ASN A 1 95 ? -34.445 -3.812 35.348 1.00 79.25 95 ASN A N 1
ATOM 792 C CA . ASN A 1 95 ? -35.640 -2.996 35.280 1.00 79.25 95 ASN A CA 1
ATOM 793 C C . ASN A 1 95 ? -36.335 -3.231 33.933 1.00 79.25 95 ASN A C 1
ATOM 795 O O . ASN A 1 95 ? -35.886 -2.763 32.891 1.00 79.25 95 ASN A O 1
ATOM 799 N N . GLU A 1 96 ? -37.426 -3.989 33.945 1.00 76.94 96 GLU A N 1
ATOM 800 C CA . GLU A 1 96 ? -38.167 -4.345 32.728 1.00 76.94 96 GLU A CA 1
ATOM 801 C C . GLU A 1 96 ? -38.999 -3.174 32.169 1.00 76.94 96 GLU A C 1
ATOM 803 O O . GLU A 1 96 ? -39.415 -3.221 31.015 1.00 76.94 96 GLU A O 1
ATOM 808 N N . ASP A 1 97 ? -39.188 -2.087 32.928 1.00 78.69 97 ASP A N 1
ATOM 809 C CA . ASP A 1 97 ? -39.998 -0.934 32.503 1.00 78.69 97 ASP A CA 1
ATOM 810 C C . ASP A 1 97 ? -39.271 -0.015 31.503 1.00 78.69 97 ASP A C 1
ATOM 812 O O . ASP A 1 97 ? -39.886 0.851 30.878 1.00 78.69 97 ASP A O 1
ATOM 816 N N . ILE A 1 98 ? -37.951 -0.167 31.357 1.00 78.62 98 ILE A N 1
ATOM 817 C CA . ILE A 1 98 ? -37.108 0.734 30.555 1.00 78.62 98 ILE A CA 1
ATOM 818 C C . ILE A 1 98 ? -36.750 0.182 29.167 1.00 78.62 98 ILE A C 1
ATOM 820 O O . ILE A 1 98 ? -36.065 0.864 28.401 1.00 78.62 98 ILE A O 1
ATOM 824 N N . TYR A 1 99 ? -37.205 -1.024 28.808 1.00 78.81 99 TYR A N 1
ATOM 825 C CA . TYR A 1 99 ? -37.010 -1.585 27.470 1.00 78.81 99 TYR A CA 1
ATOM 826 C C . TYR A 1 99 ? -38.234 -2.372 26.982 1.00 78.81 99 TYR A C 1
ATOM 828 O O . TYR A 1 99 ? -38.945 -3.006 27.747 1.00 78.81 99 TYR A O 1
ATOM 836 N N . GLN A 1 100 ? -38.473 -2.350 25.668 1.00 80.00 100 GLN A N 1
ATOM 837 C CA . GLN A 1 100 ? -39.573 -3.070 25.024 1.00 80.00 100 GLN A CA 1
ATOM 838 C C . GLN A 1 100 ? -39.011 -3.949 23.907 1.00 80.00 100 GLN A C 1
ATOM 840 O O . GLN A 1 100 ? -38.248 -3.482 23.059 1.00 80.00 100 GLN A O 1
ATOM 845 N N . TYR A 1 101 ? -39.425 -5.214 23.861 1.00 79.50 101 TYR A N 1
ATOM 846 C CA . TYR A 1 101 ? -39.101 -6.090 22.740 1.00 79.50 101 TYR A CA 1
ATOM 847 C C . TYR A 1 101 ? -39.948 -5.732 21.519 1.00 79.50 101 TYR A C 1
ATOM 849 O O . TYR A 1 101 ? -41.177 -5.805 21.556 1.00 79.50 101 TYR A O 1
ATOM 857 N N . LEU A 1 102 ? -39.280 -5.377 20.421 1.00 81.06 102 LEU A N 1
ATOM 858 C CA . LEU A 1 102 ? -39.914 -5.208 19.120 1.00 81.06 102 LEU A CA 1
ATOM 859 C C . LEU A 1 102 ? -39.729 -6.487 18.299 1.00 81.06 102 LEU A C 1
ATOM 861 O O . LEU A 1 102 ? -38.606 -6.874 17.976 1.00 81.06 102 LEU A O 1
ATOM 865 N N . LEU A 1 103 ? -40.837 -7.137 17.946 1.00 79.06 103 LEU A N 1
ATOM 866 C CA . LEU A 1 103 ? -40.836 -8.250 16.999 1.00 79.06 103 LEU A CA 1
ATOM 867 C C . LEU A 1 103 ? -40.601 -7.694 15.591 1.00 79.06 103 LEU A C 1
ATOM 869 O O . LEU A 1 103 ? -41.424 -6.947 15.066 1.00 79.06 103 LEU A O 1
ATOM 873 N N . VAL A 1 104 ? -39.469 -8.049 14.987 1.00 82.00 104 VAL A N 1
ATOM 874 C CA . VAL A 1 104 ? -39.150 -7.685 13.603 1.00 82.00 104 VAL A CA 1
ATOM 875 C C . VAL A 1 104 ? -39.626 -8.810 12.688 1.00 82.00 104 VAL A C 1
ATOM 877 O O . VAL A 1 104 ? -39.106 -9.927 12.745 1.00 82.00 104 VAL A O 1
ATOM 880 N N . GLU A 1 105 ? -40.625 -8.532 11.848 1.00 80.25 105 GLU A N 1
ATOM 881 C CA . GLU A 1 105 ? -41.120 -9.508 10.874 1.00 80.25 105 GLU A CA 1
ATOM 882 C C . GLU A 1 105 ? -39.986 -9.966 9.941 1.00 80.25 105 GLU A C 1
ATOM 884 O O . GLU A 1 105 ? -39.253 -9.157 9.373 1.00 80.25 105 GLU A O 1
ATOM 889 N N . GLY A 1 106 ? -39.812 -11.284 9.805 1.00 74.88 106 GLY A N 1
ATOM 890 C CA . GLY A 1 106 ? -38.741 -11.882 9.000 1.00 74.88 106 GLY A CA 1
ATOM 891 C C . GLY A 1 106 ? -37.411 -12.100 9.732 1.00 74.88 106 GLY A C 1
ATOM 892 O O . GLY A 1 106 ? -36.510 -12.710 9.154 1.00 74.88 106 GLY A O 1
ATOM 893 N N . TYR A 1 107 ? -37.281 -11.684 10.997 1.00 72.25 107 TYR A N 1
ATOM 894 C CA . TYR A 1 107 ? -36.122 -12.026 11.821 1.00 72.25 107 TYR A CA 1
ATOM 895 C C . TYR A 1 107 ? -36.292 -13.416 12.445 1.00 72.25 107 TYR A C 1
ATOM 897 O O . TYR A 1 107 ? -36.775 -13.590 13.562 1.00 72.25 107 TYR A O 1
ATOM 905 N N . TYR A 1 108 ? -35.884 -14.435 11.698 1.00 67.06 108 TYR A N 1
ATOM 906 C CA . TYR A 1 108 ? -35.642 -15.762 12.248 1.00 67.06 108 TYR A CA 1
ATOM 907 C C . TYR A 1 108 ? -34.229 -15.716 12.825 1.00 67.06 108 TYR A C 1
ATOM 909 O O . TYR A 1 108 ? -33.272 -15.696 12.054 1.00 67.06 108 TYR A O 1
ATOM 917 N N . GLY A 1 109 ? -34.100 -15.609 14.152 1.00 68.94 109 GLY A N 1
ATOM 918 C CA . GLY A 1 109 ? -32.800 -15.578 14.833 1.00 68.94 109 GLY A CA 1
ATOM 919 C C . GLY A 1 109 ? -31.863 -16.691 14.353 1.00 68.94 109 GLY A C 1
ATOM 920 O O . GLY A 1 109 ? -32.307 -17.658 13.731 1.00 68.94 109 GLY A O 1
ATOM 921 N N . GLU A 1 110 ? -30.564 -16.543 14.616 1.00 60.91 110 GLU A N 1
ATOM 922 C CA . GLU A 1 110 ? -29.535 -17.486 14.173 1.00 60.91 110 GLU A CA 1
ATOM 923 C C . GLU A 1 110 ? -29.924 -18.919 14.563 1.00 60.91 110 GLU A C 1
ATOM 925 O O . GLU A 1 110 ? -29.815 -19.337 15.716 1.00 60.91 110 GLU A O 1
ATOM 930 N N . LYS A 1 111 ? -30.451 -19.675 13.592 1.00 57.16 111 LYS A N 1
ATOM 931 C CA . LYS A 1 111 ? -30.696 -21.099 13.762 1.00 57.16 111 LYS A CA 1
ATOM 932 C C . LYS A 1 111 ? -29.314 -21.698 13.910 1.00 57.16 111 LYS A C 1
ATOM 934 O O . LYS A 1 111 ? -28.583 -21.775 12.924 1.00 57.16 111 LYS A O 1
ATOM 939 N N . THR A 1 112 ? -28.949 -22.091 15.125 1.00 50.41 112 THR A N 1
ATOM 940 C CA . THR A 1 112 ? -27.812 -22.974 15.346 1.00 50.41 112 THR A CA 1
ATOM 941 C C . THR A 1 112 ? -28.012 -24.148 14.399 1.00 50.41 112 THR A C 1
ATOM 943 O O . THR A 1 112 ? -28.967 -24.916 14.516 1.00 50.41 112 THR A O 1
ATOM 946 N N . VAL A 1 113 ? -27.199 -24.189 13.343 1.00 48.97 113 VAL A N 1
ATOM 947 C CA . VAL A 1 113 ? -27.292 -25.207 12.304 1.00 48.97 113 VAL A CA 1
ATOM 948 C C . VAL A 1 113 ? -26.867 -26.504 12.973 1.00 48.97 113 VAL A C 1
ATOM 950 O O . VAL A 1 113 ? -25.688 -26.846 13.003 1.00 48.97 113 VAL A O 1
ATOM 953 N N . ALA A 1 114 ? -27.832 -27.207 13.565 1.00 50.50 114 ALA A N 1
ATOM 954 C CA . ALA A 1 114 ? -27.687 -28.611 13.866 1.00 50.50 114 ALA A CA 1
ATOM 955 C C . ALA A 1 114 ? -27.286 -29.273 12.547 1.00 50.50 114 ALA A C 1
ATOM 957 O O . ALA A 1 114 ? -27.959 -29.128 11.525 1.00 50.50 114 ALA A O 1
ATOM 958 N N . SER A 1 115 ? -26.104 -29.875 12.570 1.00 48.00 115 SER A N 1
ATOM 959 C CA . SER A 1 115 ? -25.438 -30.511 11.447 1.00 48.00 115 SER A CA 1
ATOM 960 C C . SER A 1 115 ? -26.249 -31.708 10.948 1.00 48.00 115 SER A C 1
ATOM 962 O O . SER A 1 115 ? -25.889 -32.849 11.204 1.00 48.00 115 SER A O 1
ATOM 964 N N . ASP A 1 116 ? -27.323 -31.453 10.213 1.00 47.66 116 ASP A N 1
ATOM 965 C CA . ASP A 1 116 ? -27.950 -32.434 9.338 1.00 47.66 116 ASP A CA 1
ATOM 966 C C . ASP A 1 116 ? -28.309 -31.751 8.017 1.00 47.66 116 ASP A C 1
ATOM 968 O O . ASP A 1 116 ? -29.431 -31.327 7.746 1.00 47.66 116 ASP A O 1
ATOM 972 N N . ARG A 1 117 ? -27.268 -31.525 7.211 1.00 47.66 117 ARG A N 1
ATOM 973 C CA . ARG A 1 117 ? -27.422 -31.110 5.820 1.00 47.66 117 ARG A CA 1
ATOM 974 C C . ARG A 1 117 ? -27.586 -32.366 4.970 1.00 47.66 117 ARG A C 1
ATOM 976 O O . ARG A 1 117 ? -26.639 -32.779 4.301 1.00 47.66 117 ARG A O 1
ATOM 983 N N . THR A 1 118 ? -28.800 -32.902 4.867 1.00 54.00 118 THR A N 1
ATOM 984 C CA . THR A 1 118 ? -29.234 -33.390 3.553 1.00 54.00 118 THR A CA 1
ATOM 985 C C . THR A 1 118 ? -29.265 -32.175 2.639 1.00 54.00 118 THR A C 1
ATOM 987 O O . THR A 1 118 ? -30.202 -31.381 2.661 1.00 54.00 118 THR A O 1
ATOM 990 N N . LEU A 1 119 ? -28.165 -31.971 1.911 1.00 52.59 119 LEU A N 1
ATOM 991 C CA . LEU A 1 119 ? -28.034 -30.950 0.883 1.00 52.59 119 LEU A CA 1
ATOM 992 C C . LEU A 1 119 ? -29.085 -31.233 -0.191 1.00 52.59 119 LEU A C 1
ATOM 994 O O . LEU A 1 119 ? -28.846 -32.000 -1.125 1.00 52.59 119 LEU A O 1
ATOM 998 N N . GLU A 1 120 ? -30.256 -30.623 -0.058 1.00 55.44 120 GLU A N 1
ATOM 999 C CA . GLU A 1 120 ? -31.169 -30.470 -1.175 1.00 55.44 120 GLU A CA 1
ATOM 1000 C C . GLU A 1 120 ? -30.385 -29.704 -2.246 1.00 55.44 120 GLU A C 1
ATOM 1002 O O . GLU A 1 120 ? -29.944 -28.572 -2.033 1.00 55.44 120 GLU A O 1
ATOM 1007 N N . LYS A 1 121 ? -30.070 -30.381 -3.357 1.00 52.03 121 LYS A N 1
ATOM 1008 C CA . LYS A 1 121 ? -29.367 -29.783 -4.492 1.00 52.03 121 LYS A CA 1
ATOM 1009 C C . LYS A 1 121 ? -30.276 -28.714 -5.083 1.00 52.03 121 LYS A C 1
ATOM 1011 O O . LYS A 1 121 ? -31.036 -28.990 -6.004 1.00 52.03 121 LYS A O 1
ATOM 1016 N N . ILE A 1 122 ? -30.177 -27.497 -4.564 1.00 58.44 122 ILE A N 1
ATOM 1017 C CA . ILE A 1 122 ? -30.739 -26.314 -5.201 1.00 58.44 122 ILE A CA 1
ATOM 1018 C C . ILE A 1 122 ? -30.037 -26.212 -6.565 1.00 58.44 122 ILE A C 1
ATOM 1020 O O . ILE A 1 122 ? -28.809 -26.061 -6.592 1.00 58.44 122 ILE A O 1
ATOM 1024 N N . PRO A 1 123 ? -30.743 -26.357 -7.703 1.00 59.22 123 PRO A N 1
ATOM 1025 C CA . PRO A 1 123 ? -30.126 -26.145 -9.001 1.00 59.22 123 PRO A CA 1
ATOM 1026 C C . PRO A 1 123 ? -29.676 -24.686 -9.056 1.00 59.22 123 PRO A C 1
ATOM 1028 O O . PRO A 1 123 ? -30.487 -23.768 -8.934 1.00 59.22 123 PRO A O 1
ATOM 1031 N N . LEU A 1 124 ? -28.363 -24.480 -9.174 1.00 60.88 124 LEU A N 1
ATOM 1032 C CA . LEU A 1 124 ? -27.779 -23.149 -9.285 1.00 60.88 124 LEU A CA 1
ATOM 1033 C C . LEU A 1 124 ? -28.472 -22.409 -10.441 1.00 60.88 124 LEU A C 1
ATOM 1035 O O . LEU A 1 124 ? -28.564 -22.973 -11.537 1.00 60.88 124 LEU A O 1
ATOM 1039 N N . PRO A 1 125 ? -28.962 -21.174 -10.230 1.00 56.91 125 PRO A N 1
ATOM 1040 C CA . PRO A 1 125 ? -29.535 -20.389 -11.309 1.00 56.91 125 PRO A CA 1
ATOM 1041 C C . PRO A 1 125 ? -28.474 -20.218 -12.397 1.00 56.91 125 PRO A C 1
ATOM 1043 O O . PRO A 1 125 ? -27.352 -19.784 -12.123 1.00 56.91 125 PRO A O 1
ATOM 1046 N N . VAL A 1 126 ? -28.817 -20.608 -13.627 1.00 62.75 126 VAL A N 1
ATOM 1047 C CA . VAL A 1 126 ? -27.962 -20.421 -14.800 1.00 62.75 126 VAL A CA 1
ATOM 1048 C C . VAL A 1 126 ? -27.559 -18.952 -14.868 1.00 62.75 126 VAL A C 1
ATOM 1050 O O . VAL A 1 126 ? -28.400 -18.060 -14.962 1.00 62.75 126 VAL A O 1
ATOM 1053 N N . SER A 1 127 ? -26.261 -18.697 -14.717 1.00 52.25 127 SER A N 1
ATOM 1054 C CA . SER A 1 127 ? -25.730 -17.342 -14.699 1.00 52.25 127 SER A CA 1
ATOM 1055 C C . SER A 1 127 ? -26.135 -16.615 -15.991 1.00 52.25 127 SER A C 1
ATOM 1057 O O . SER A 1 127 ? -25.902 -17.157 -17.072 1.00 52.25 127 SER A O 1
ATOM 1059 N N . PRO A 1 128 ? -26.696 -15.392 -15.925 1.00 57.75 128 PRO A N 1
ATOM 1060 C CA . PRO A 1 128 ? -27.070 -14.606 -17.106 1.00 57.75 128 PRO A CA 1
ATOM 1061 C C . PRO A 1 128 ? -25.853 -14.054 -17.874 1.00 57.75 128 PRO A C 1
ATOM 1063 O O . PRO A 1 128 ? -25.995 -13.234 -18.783 1.00 57.75 128 PRO A O 1
ATOM 1066 N N . LEU A 1 129 ? -24.638 -14.466 -17.503 1.00 58.44 129 LEU A N 1
ATOM 1067 C CA . LEU A 1 129 ? -23.408 -14.073 -18.170 1.00 58.44 129 LEU A CA 1
ATOM 1068 C C . LEU A 1 129 ? -23.360 -14.702 -19.566 1.00 58.44 129 LEU A C 1
ATOM 1070 O O . LEU A 1 129 ? -23.423 -15.921 -19.725 1.00 58.44 129 LEU A O 1
ATOM 1074 N N . ARG A 1 130 ? -23.218 -13.857 -20.597 1.00 60.16 130 ARG A N 1
ATOM 1075 C CA . ARG A 1 130 ? -22.978 -14.326 -21.969 1.00 60.16 130 ARG A CA 1
ATOM 1076 C C . ARG A 1 130 ? -21.743 -15.239 -21.966 1.00 60.16 130 ARG A C 1
ATOM 1078 O O . ARG A 1 130 ? -20.754 -14.892 -21.315 1.00 60.16 130 ARG A O 1
ATOM 1085 N N . PRO A 1 131 ? -21.746 -16.357 -22.713 1.00 63.62 131 PRO A N 1
ATOM 1086 C CA . PRO A 1 131 ? -20.665 -17.348 -22.678 1.00 63.62 131 PRO A CA 1
ATOM 1087 C C . PRO A 1 131 ? -19.295 -16.752 -23.035 1.00 63.62 131 PRO A C 1
ATOM 1089 O O . PRO A 1 131 ? -18.264 -17.245 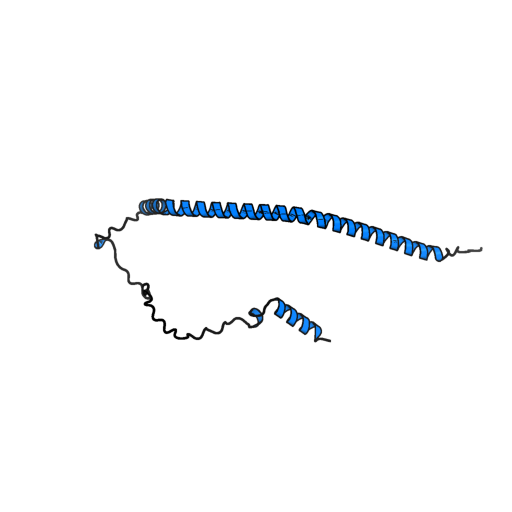-22.589 1.00 63.62 131 PRO A O 1
ATOM 1092 N N . GLU A 1 132 ? -19.276 -15.636 -23.761 1.00 60.78 132 GLU A N 1
ATOM 1093 C CA . GLU A 1 132 ? -18.081 -14.859 -24.098 1.00 60.78 132 GLU A CA 1
ATOM 1094 C C . GLU A 1 132 ? -17.286 -14.383 -22.869 1.00 60.78 132 GLU A C 1
ATOM 1096 O O . GLU A 1 132 ? -16.062 -14.317 -22.937 1.00 60.78 132 GLU A O 1
ATOM 1101 N N . TYR A 1 133 ? -17.952 -14.107 -21.741 1.00 58.56 133 TYR A N 1
ATOM 1102 C CA . TYR A 1 133 ? -17.309 -13.662 -20.497 1.00 58.56 133 TYR A CA 1
ATOM 1103 C C . TYR A 1 133 ? -16.757 -14.814 -19.647 1.00 58.56 133 TYR A C 1
ATOM 1105 O O . TYR A 1 133 ? -16.018 -14.571 -18.698 1.00 58.56 133 TYR A O 1
ATOM 1113 N N . SER A 1 134 ? -17.089 -16.065 -19.988 1.00 64.88 134 SER A N 1
ATOM 1114 C CA . SER A 1 134 ? -16.486 -17.261 -19.378 1.00 64.88 134 SER A CA 1
ATOM 1115 C C . SER A 1 134 ? -15.221 -1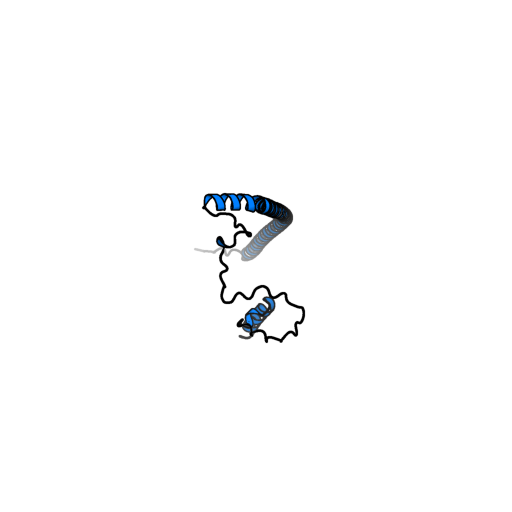7.736 -20.103 1.00 64.88 134 SER A C 1
ATOM 1117 O O . SER A 1 134 ? -14.550 -18.661 -19.647 1.00 64.88 134 SER A O 1
ATOM 1119 N N . LEU A 1 135 ? -14.874 -17.110 -21.234 1.00 67.31 135 LEU A N 1
ATOM 1120 C CA . LEU A 1 135 ? -13.684 -17.460 -21.999 1.00 67.31 135 LEU A CA 1
ATOM 1121 C C . LEU A 1 135 ? -12.440 -16.803 -21.403 1.00 67.31 135 LEU A C 1
ATOM 1123 O O . LEU A 1 135 ? -12.434 -15.624 -21.052 1.00 67.31 135 LEU A O 1
ATOM 1127 N N . SER A 1 136 ? -11.337 -17.550 -21.365 1.00 74.94 136 SER A N 1
ATOM 1128 C CA . SER A 1 136 ? -10.038 -16.961 -21.036 1.00 74.94 136 SER A CA 1
ATOM 1129 C C . SER A 1 136 ? -9.634 -15.924 -22.098 1.00 74.94 136 SER A C 1
ATOM 1131 O O . SER A 1 136 ? -9.834 -16.139 -23.297 1.00 74.94 136 SER A O 1
ATOM 1133 N N . LEU A 1 137 ? -9.006 -14.816 -21.679 1.00 75.75 137 LEU A N 1
ATOM 1134 C CA . LEU A 1 137 ? -8.576 -13.718 -22.567 1.00 75.75 137 LEU A CA 1
ATOM 1135 C C . LEU A 1 137 ? -7.769 -14.223 -23.779 1.00 75.75 137 LEU A C 1
ATOM 1137 O O . LEU A 1 137 ? -7.936 -13.759 -24.906 1.00 75.75 137 LEU A O 1
ATOM 1141 N N . ARG A 1 138 ? -6.928 -15.240 -23.556 1.00 79.88 138 ARG A N 1
ATOM 1142 C CA . ARG A 1 138 ? -6.119 -15.890 -24.594 1.00 79.88 138 ARG A CA 1
ATOM 1143 C C . ARG A 1 138 ? -6.968 -16.636 -25.630 1.00 79.88 138 ARG A C 1
ATOM 1145 O O . ARG A 1 138 ? -6.630 -16.614 -26.812 1.00 79.88 138 ARG A O 1
ATOM 1152 N N . GLN A 1 139 ? -8.038 -17.311 -25.206 1.00 77.12 139 GLN A N 1
ATOM 1153 C CA . GLN A 1 139 ? -8.957 -18.012 -26.109 1.00 77.12 139 GLN A CA 1
ATOM 1154 C C . GLN A 1 139 ? -9.793 -17.027 -26.928 1.00 77.12 139 GLN A C 1
ATOM 1156 O O . GLN A 1 139 ? -9.921 -17.213 -28.137 1.00 77.12 139 GLN A O 1
ATOM 1161 N N . TRP A 1 140 ? -10.286 -15.956 -26.301 1.00 80.19 140 TRP A N 1
ATOM 1162 C CA . TRP A 1 140 ? -11.005 -14.887 -26.999 1.00 80.19 140 TRP A CA 1
ATOM 1163 C C . TRP A 1 140 ? -10.131 -14.192 -28.053 1.00 80.19 140 TRP A C 1
ATOM 1165 O O . TRP A 1 140 ? -10.559 -13.979 -29.186 1.00 80.19 140 TRP A O 1
ATOM 1175 N N . LEU A 1 141 ? -8.869 -13.898 -27.722 1.00 82.38 141 LEU A N 1
ATOM 1176 C CA . LEU A 1 141 ? -7.961 -13.238 -28.660 1.00 82.38 141 LEU A CA 1
ATOM 1177 C C . LEU A 1 141 ? -7.682 -14.114 -29.890 1.00 82.38 141 LEU A C 1
ATOM 1179 O O . LEU A 1 141 ? -7.684 -13.622 -31.017 1.00 82.38 141 LEU A O 1
ATOM 1183 N N . ARG A 1 142 ? -7.491 -15.427 -29.691 1.00 83.56 142 ARG A N 1
ATOM 1184 C CA . ARG A 1 142 ? -7.322 -16.372 -30.803 1.00 83.56 142 ARG A CA 1
ATOM 1185 C C . ARG A 1 142 ? -8.567 -16.436 -31.679 1.00 83.56 142 ARG A C 1
ATOM 1187 O O . ARG A 1 142 ? -8.423 -16.358 -32.890 1.00 83.56 142 ARG A O 1
ATOM 1194 N N . SER A 1 143 ? -9.765 -16.526 -31.097 1.00 76.44 143 SER A N 1
ATOM 1195 C CA . SER A 1 143 ? -10.997 -16.635 -31.889 1.00 76.44 143 SER A CA 1
ATOM 1196 C C . SER A 1 143 ? -11.235 -15.406 -32.771 1.00 76.44 143 SER A C 1
ATOM 1198 O O . SER A 1 143 ? -11.619 -15.560 -33.928 1.00 76.44 143 SER A O 1
ATOM 1200 N N . LYS A 1 144 ? -10.927 -14.195 -32.289 1.00 78.56 144 LYS A N 1
ATOM 1201 C CA . LYS A 1 144 ? -11.018 -12.968 -33.100 1.00 78.56 144 LYS A CA 1
ATOM 1202 C C . LYS A 1 144 ? -9.988 -12.915 -34.230 1.00 78.56 144 LYS A C 1
ATOM 1204 O O . LYS A 1 144 ? -10.323 -12.471 -35.325 1.00 78.56 144 LYS A O 1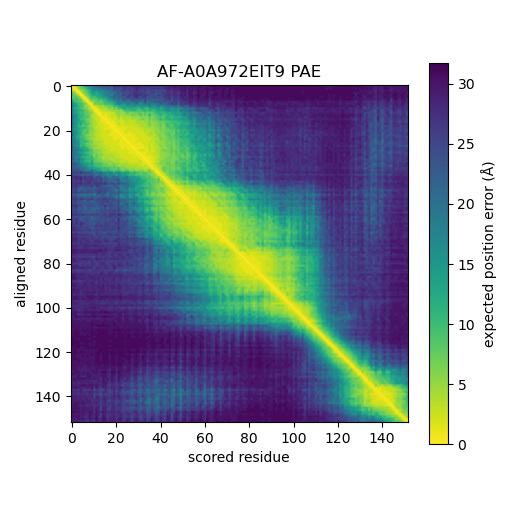
ATOM 1209 N N . LEU A 1 145 ? -8.768 -13.399 -33.997 1.00 79.12 145 LEU A N 1
ATOM 1210 C CA . LEU A 1 145 ? -7.721 -13.435 -35.023 1.00 79.12 145 LEU A CA 1
ATOM 1211 C C . LEU A 1 145 ? -8.011 -14.468 -36.120 1.00 79.12 145 LEU A C 1
ATOM 1213 O O . LEU A 1 145 ? -7.806 -14.171 -37.294 1.00 79.12 145 LEU A O 1
ATOM 1217 N N . THR A 1 146 ? -8.543 -15.647 -35.776 1.00 74.25 146 THR A N 1
ATOM 1218 C CA . THR A 1 146 ? -8.916 -16.660 -36.779 1.00 74.25 146 THR A CA 1
ATOM 1219 C C . THR A 1 146 ? -10.082 -16.192 -37.649 1.00 74.25 146 THR A C 1
ATOM 1221 O O . THR A 1 146 ? -10.082 -16.435 -38.851 1.00 74.25 146 THR A O 1
ATOM 1224 N N . VAL A 1 147 ? -11.046 -15.464 -37.070 1.00 67.38 147 VAL A N 1
ATOM 1225 C CA . VAL A 1 147 ? -12.158 -14.855 -37.822 1.00 67.38 147 VAL A CA 1
ATOM 1226 C C . VAL A 1 147 ? -11.658 -13.790 -38.805 1.00 67.38 147 VAL A C 1
ATOM 1228 O O . VAL A 1 147 ? -12.174 -13.710 -39.914 1.00 67.38 147 VAL A O 1
ATOM 1231 N N . LEU A 1 148 ? -10.617 -13.024 -38.454 1.00 59.41 148 LEU A N 1
ATOM 1232 C CA . LEU A 1 148 ? -9.994 -12.064 -39.375 1.00 59.41 148 LEU A CA 1
ATOM 1233 C C . LEU A 1 148 ? -9.229 -12.741 -40.528 1.00 59.41 148 LEU A C 1
ATOM 1235 O O . LEU A 1 148 ? -9.141 -12.178 -41.614 1.00 59.41 148 LEU A O 1
ATOM 1239 N N . GLY A 1 149 ? -8.677 -13.937 -40.300 1.00 58.12 149 GLY A N 1
ATOM 1240 C CA . GLY A 1 149 ? -7.967 -14.720 -41.319 1.00 58.12 149 GLY A CA 1
ATOM 1241 C C . GLY A 1 149 ? -8.874 -15.530 -42.252 1.00 58.12 149 GLY A C 1
ATOM 1242 O O . GLY A 1 149 ? -8.416 -15.962 -43.302 1.00 58.12 149 GLY A O 1
ATOM 1243 N N . ALA A 1 150 ? -10.145 -15.725 -41.887 1.00 56.59 150 ALA A N 1
ATOM 1244 C CA . ALA A 1 150 ? -11.131 -16.469 -42.676 1.00 56.59 150 ALA A CA 1
ATOM 1245 C C . ALA A 1 150 ? -11.904 -15.596 -43.688 1.00 56.59 150 ALA A C 1
ATOM 1247 O O . ALA A 1 150 ? -12.758 -16.103 -44.410 1.00 56.59 150 ALA A O 1
ATOM 1248 N N . VAL A 1 151 ? -11.604 -14.293 -43.754 1.00 55.00 151 VAL A N 1
ATOM 1249 C CA . VAL A 1 151 ? -12.087 -13.379 -44.801 1.00 55.00 151 VAL A CA 1
ATOM 1250 C C . VAL A 1 151 ? -10.945 -13.128 -45.790 1.00 55.00 151 VAL A C 1
ATOM 1252 O O . VAL A 1 151 ? -10.379 -12.036 -45.849 1.00 55.00 151 VAL A O 1
ATOM 1255 N N . ARG A 1 152 ? -10.559 -14.168 -46.536 1.00 42.06 152 ARG A N 1
ATOM 1256 C CA . ARG A 1 152 ? -9.872 -14.037 -47.825 1.00 42.06 152 ARG A CA 1
ATOM 1257 C C . ARG A 1 152 ? -10.015 -15.296 -48.664 1.00 42.06 152 ARG A C 1
ATOM 1259 O O . ARG A 1 152 ? -9.890 -16.393 -48.083 1.00 42.06 152 ARG A O 1
#

Secondary structure (DSSP, 8-state):
---------THHHHHHHHHHHHHHHHHHHHHHHHHHHHHHHHHHHHHHHHHHHHHHHHHHHHHHHHHHHHHHHHHHHHHHHHHHHTT-----TT-GGG------TT--------S-------PPP-----GGGGS-HHHHHHHHHHHHHT--

Solvent-accessible surface area (backbone atoms only — not comparable to full-atom values): 9627 Å² total; per-residue (Å²): 136,87,80,82,76,81,76,75,66,70,66,60,60,56,52,53,50,54,52,52,50,52,50,53,51,53,53,52,51,52,52,51,52,49,50,53,55,55,57,58,60,50,53,62,54,50,52,54,53,50,52,56,50,51,55,51,50,53,51,52,51,50,51,53,52,50,53,49,52,51,43,62,72,46,44,58,62,53,49,52,54,49,38,48,74,73,69,52,74,86,85,59,90,89,47,70,90,82,61,79,92,76,87,59,90,89,69,74,68,89,70,78,75,71,91,71,77,80,73,74,79,72,78,75,76,80,70,90,66,59,71,76,78,75,49,54,70,71,57,53,53,49,55,56,52,52,58,63,65,68,73,117

Sequence (152 aa):
MEQYAFRQAPWRKQLKRIMNFLIILSISAGISLLYLYYSAQMTDMKLQIQMLHEDRNELTRTIADYVTREGILTSFSYLEQKALQTGYQPIDYYNEDIYQYLLVEGYYGEKTVASDRTLEKIPLPVSPLRPEYSLSLRQWLRSKLTVLGAVR

Foldseek 3Di:
DDDPPPPPDCVVVVVVVVVVVVVVVVVVVVVVVVVVVVVVVVVVVVVVVVVVVVVVVVVVVVVVVVVVVVCVVCVVVVVVVVCVVVPHDDDDPVDPVPDDDDDDPPPPDPDPPPPDPPPPPPPPPDDPDDVLVVDDPVVNVVVVVVVVVVPD

Mean predicted aligned error: 20.7 Å

pLDDT: mean 74.72, std 13.96, range [39.69, 96.94]

Radius of gyration: 39.95 Å; Cα contacts (8 Å, |Δi|>4): 9; chains: 1; bounding box: 72×62×116 Å